Protein AF-A0A2G8KBD5-F1 (afdb_monomer_lite)

Structure (mmCIF, N/CA/C/O backbone):
data_AF-A0A2G8KBD5-F1
#
_entry.id   AF-A0A2G8KBD5-F1
#
loop_
_atom_site.group_PDB
_atom_site.id
_atom_site.type_symbol
_atom_site.label_atom_id
_atom_site.label_alt_id
_atom_site.label_comp_id
_atom_site.label_asym_id
_atom_site.label_entity_id
_atom_site.label_seq_id
_atom_site.pdbx_PDB_ins_code
_atom_site.Cartn_x
_atom_site.Cartn_y
_atom_site.Cartn_z
_atom_site.occupancy
_atom_site.B_iso_or_equiv
_atom_site.auth_seq_id
_atom_site.auth_comp_id
_atom_site.auth_asym_id
_atom_site.auth_atom_id
_atom_site.pdbx_PDB_model_num
ATOM 1 N N . VAL A 1 1 ? -15.879 -22.476 36.793 1.00 57.69 1 VAL A N 1
ATOM 2 C CA . VAL A 1 1 ? -15.251 -21.352 36.050 1.00 57.69 1 VAL A CA 1
ATOM 3 C C . VAL A 1 1 ? -14.208 -20.663 36.939 1.00 57.69 1 VAL A C 1
ATOM 5 O O . VAL A 1 1 ? -14.562 -20.340 38.077 1.00 57.69 1 VAL A O 1
ATOM 8 N N . PRO A 1 2 ? -12.950 -20.487 36.478 1.00 71.94 2 PRO A N 1
ATOM 9 C CA . PRO A 1 2 ? -11.827 -19.969 37.281 1.00 71.94 2 PRO A CA 1
ATOM 10 C C . PRO A 1 2 ? -12.059 -18.546 37.824 1.00 71.94 2 PRO A C 1
ATOM 12 O O . PRO A 1 2 ? -12.741 -17.748 37.183 1.00 71.94 2 PRO A O 1
ATOM 15 N N . SER A 1 3 ? -11.490 -18.212 38.989 1.00 69.31 3 SER A N 1
ATOM 16 C CA . SER A 1 3 ? -11.640 -16.902 39.662 1.00 69.31 3 SER A CA 1
ATOM 17 C C . SER A 1 3 ? -11.109 -15.721 38.839 1.00 69.31 3 SER A C 1
ATOM 19 O O . SER A 1 3 ? -11.691 -14.644 38.879 1.00 69.31 3 SER A O 1
ATOM 21 N N . ILE A 1 4 ? -10.073 -15.952 38.031 1.00 69.31 4 ILE A N 1
ATOM 22 C CA . ILE A 1 4 ? -9.444 -14.962 37.139 1.00 69.31 4 ILE A CA 1
ATOM 23 C C . ILE A 1 4 ? -10.424 -14.443 36.075 1.00 69.31 4 ILE A C 1
ATOM 25 O O . ILE A 1 4 ? -10.420 -13.267 35.735 1.00 69.31 4 ILE A O 1
ATOM 29 N N . VAL A 1 5 ? -11.318 -15.298 35.570 1.00 68.06 5 VAL A N 1
ATOM 30 C CA . VAL A 1 5 ? -12.332 -14.881 34.582 1.00 68.06 5 VAL A CA 1
ATOM 31 C C . VAL A 1 5 ? -13.417 -14.020 35.244 1.00 68.06 5 VAL A C 1
ATOM 33 O O . VAL A 1 5 ? -14.031 -13.188 34.589 1.00 68.06 5 VAL A O 1
ATOM 36 N N . ARG A 1 6 ? -13.627 -14.178 36.559 1.00 68.19 6 ARG A N 1
ATOM 37 C CA . ARG A 1 6 ? -14.595 -13.399 37.347 1.00 68.19 6 ARG A CA 1
ATOM 38 C C . ARG A 1 6 ? -14.105 -11.996 37.713 1.00 68.19 6 ARG A C 1
ATOM 40 O O . ARG A 1 6 ? -14.940 -11.150 38.002 1.00 68.19 6 ARG A O 1
ATOM 47 N N . SER A 1 7 ? -12.793 -11.745 37.710 1.00 80.00 7 SER A N 1
ATOM 48 C CA . SER A 1 7 ? -12.232 -10.413 37.982 1.00 80.00 7 SER A CA 1
ATOM 49 C C . SER A 1 7 ? -12.243 -9.481 36.768 1.00 80.00 7 SER A C 1
ATOM 51 O O . SER A 1 7 ? -11.930 -8.303 36.914 1.00 80.00 7 SER A O 1
ATOM 53 N N . VAL A 1 8 ? -12.582 -9.990 35.579 1.00 85.38 8 VAL A N 1
ATOM 54 C CA . VAL A 1 8 ? -12.664 -9.174 34.364 1.00 85.38 8 VAL A CA 1
ATOM 55 C C . VAL A 1 8 ? -13.982 -8.406 34.364 1.00 85.38 8 VAL A C 1
ATOM 57 O O . VAL A 1 8 ? -15.061 -8.993 34.281 1.00 85.38 8 VAL A O 1
ATOM 60 N N . GLY A 1 9 ? -13.891 -7.081 34.464 1.00 91.31 9 GLY A N 1
ATOM 61 C CA . GLY A 1 9 ? -15.058 -6.203 34.445 1.00 91.31 9 GLY A CA 1
ATOM 62 C C . GLY A 1 9 ? -15.698 -6.094 33.051 1.00 91.31 9 GLY A C 1
ATOM 63 O O . GLY A 1 9 ? -15.024 -6.310 32.042 1.00 91.31 9 GLY A O 1
ATOM 64 N N . PRO A 1 10 ? -16.980 -5.702 32.956 1.00 88.69 10 PRO A N 1
ATOM 65 C CA . PRO A 1 10 ? -17.690 -5.569 31.678 1.00 88.69 10 PRO A CA 1
ATOM 66 C C . PRO A 1 10 ? -17.011 -4.598 30.691 1.00 88.69 10 PRO A C 1
ATOM 68 O O . PRO A 1 10 ? -16.953 -4.887 29.499 1.00 88.69 10 PRO A O 1
ATOM 71 N N . GLU A 1 11 ? -16.419 -3.504 31.178 1.00 93.12 11 GLU A N 1
ATOM 72 C CA . GLU A 1 11 ? -15.644 -2.549 30.362 1.00 93.12 11 GLU A CA 1
ATOM 73 C C . GLU A 1 11 ? -14.383 -3.173 29.742 1.00 93.12 11 GLU A C 1
ATOM 75 O O . GLU A 1 11 ? -14.057 -2.944 28.574 1.00 93.12 11 GLU A O 1
ATOM 80 N N . GLN A 1 12 ? -13.682 -4.024 30.497 1.00 92.88 12 GLN A N 1
ATOM 81 C CA . GLN A 1 12 ? -12.531 -4.764 29.975 1.00 92.88 12 GLN A CA 1
ATOM 82 C C . GLN A 1 12 ? -12.978 -5.763 28.906 1.00 92.88 12 GLN A C 1
ATOM 84 O O . GLN A 1 12 ? -12.350 -5.848 27.853 1.00 92.88 12 GLN A O 1
ATOM 89 N N . VAL A 1 13 ? -14.102 -6.456 29.124 1.00 93.44 13 VAL A N 1
ATOM 90 C CA . VAL A 1 13 ? -14.692 -7.343 28.109 1.00 93.44 13 VAL A CA 1
ATOM 91 C C . VAL A 1 13 ? -15.031 -6.566 26.833 1.00 93.44 13 VAL A C 1
ATOM 93 O O . VAL A 1 13 ? -14.726 -7.040 25.738 1.00 93.44 13 VAL A O 1
ATOM 96 N N . LEU A 1 14 ? -15.625 -5.373 26.944 1.00 95.62 14 LEU A N 1
ATOM 97 C CA . LEU A 1 14 ? -15.930 -4.519 25.792 1.00 95.62 14 LEU A CA 1
ATOM 98 C C . LEU A 1 14 ? -14.658 -4.094 25.048 1.00 95.62 14 LEU A C 1
ATOM 100 O O . LEU A 1 14 ? -14.587 -4.220 23.825 1.00 95.62 14 LEU A O 1
ATOM 104 N N . THR A 1 15 ? -13.632 -3.670 25.783 1.00 95.62 15 THR A N 1
ATOM 105 C CA . THR A 1 15 ? -12.334 -3.279 25.217 1.00 95.62 15 THR A CA 1
ATOM 106 C C . THR A 1 15 ? -11.689 -4.435 24.452 1.00 95.62 15 THR A C 1
ATOM 108 O O . THR A 1 15 ? -11.253 -4.265 23.315 1.00 95.62 15 THR A O 1
ATOM 111 N N . MET A 1 16 ? -11.687 -5.643 25.023 1.00 95.56 16 MET A N 1
ATOM 112 C CA . MET A 1 16 ? -11.145 -6.839 24.365 1.00 95.56 16 MET A CA 1
ATOM 113 C C . MET A 1 16 ? -11.906 -7.190 23.078 1.00 95.56 16 MET A C 1
ATOM 115 O O . MET A 1 16 ? -11.303 -7.619 22.090 1.00 95.56 16 MET A O 1
ATOM 119 N N . ARG A 1 17 ? -13.228 -6.980 23.050 1.00 96.06 17 ARG A N 1
ATOM 120 C CA . ARG A 1 17 ? -14.037 -7.167 21.835 1.00 96.06 17 ARG A CA 1
ATOM 121 C C . ARG A 1 17 ? -13.659 -6.162 20.751 1.00 96.06 17 ARG A C 1
ATOM 123 O O . ARG A 1 17 ? -13.436 -6.574 19.616 1.00 96.06 17 ARG A O 1
ATOM 130 N N . GLN A 1 18 ? -13.528 -4.882 21.096 1.00 97.12 18 GLN A N 1
ATOM 131 C CA . GLN A 1 18 ? -13.097 -3.844 20.152 1.00 97.12 18 GLN A CA 1
ATOM 132 C C . GLN A 1 18 ? -11.690 -4.123 19.613 1.00 97.12 18 GLN A C 1
ATOM 134 O O . GLN A 1 18 ? -11.457 -4.041 18.409 1.00 97.12 18 GLN A O 1
ATOM 139 N N . GLN A 1 19 ? -10.759 -4.531 20.478 1.00 96.62 19 GLN A N 1
ATOM 140 C CA . GLN A 1 19 ? -9.421 -4.948 20.058 1.00 96.62 19 GLN A CA 1
ATOM 141 C C . GLN A 1 19 ? -9.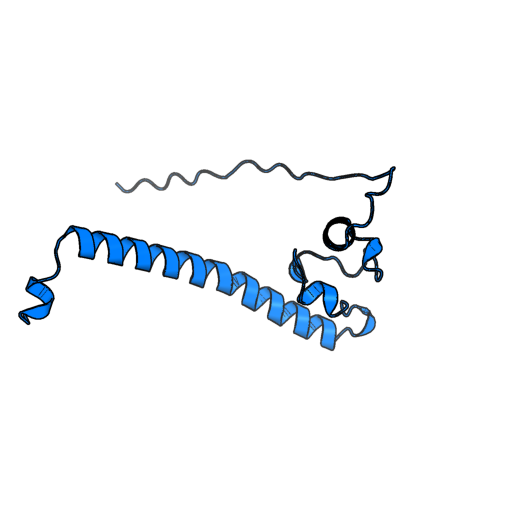487 -6.105 19.060 1.00 96.62 19 GLN A C 1
ATOM 143 O O . GLN A 1 19 ? -8.860 -6.041 18.006 1.00 96.62 19 GLN A O 1
ATOM 148 N N . THR A 1 20 ? -10.291 -7.131 19.348 1.00 96.12 20 THR A N 1
ATOM 149 C CA . THR A 1 20 ? -10.481 -8.274 18.442 1.00 96.12 20 THR A CA 1
ATOM 150 C C . THR A 1 20 ? -11.034 -7.831 17.089 1.00 96.12 20 THR A C 1
ATOM 152 O O . THR A 1 20 ? -10.541 -8.287 16.062 1.00 96.12 20 THR A O 1
ATOM 155 N N . GLN A 1 21 ? -12.001 -6.907 17.064 1.00 95.56 21 GLN A N 1
ATOM 156 C CA . GLN A 1 21 ? -12.533 -6.343 15.820 1.00 95.56 21 GLN A CA 1
ATOM 157 C C . GLN A 1 21 ? -11.455 -5.611 15.016 1.00 95.56 21 GLN A C 1
ATOM 159 O O . GLN A 1 21 ? -11.348 -5.829 13.814 1.00 95.56 21 GLN A O 1
ATOM 164 N N . ILE A 1 22 ? -10.617 -4.801 15.669 1.00 95.50 22 ILE A N 1
ATOM 165 C CA . ILE A 1 22 ? -9.504 -4.106 15.009 1.00 95.50 22 ILE A CA 1
ATOM 166 C C . ILE A 1 22 ? -8.501 -5.108 14.431 1.00 95.50 22 ILE A C 1
ATOM 168 O O . ILE A 1 22 ? -8.049 -4.939 13.300 1.00 95.50 22 ILE A O 1
ATOM 172 N N . TYR A 1 23 ? -8.138 -6.149 15.185 1.00 95.19 23 TYR A N 1
ATOM 173 C CA . TYR A 1 23 ? -7.229 -7.182 14.688 1.00 95.19 23 TYR A CA 1
ATOM 174 C C . TYR A 1 23 ? -7.824 -7.932 13.506 1.00 95.19 23 TYR A C 1
ATOM 176 O O . TYR A 1 23 ? -7.125 -8.144 12.520 1.00 95.19 23 TYR A O 1
ATOM 184 N N . TRP A 1 24 ? -9.104 -8.291 13.589 1.00 92.94 24 TRP A N 1
ATOM 185 C CA . TRP A 1 24 ? -9.825 -8.953 12.512 1.00 92.94 24 TRP A CA 1
ATOM 186 C C . TRP A 1 24 ? -9.830 -8.091 11.247 1.00 92.94 24 TRP A C 1
ATOM 188 O O . TRP A 1 24 ? -9.361 -8.533 10.202 1.00 92.94 24 TRP A O 1
ATOM 198 N N . ASP A 1 25 ? -10.267 -6.836 11.352 1.00 93.50 25 ASP A N 1
ATOM 199 C CA . ASP A 1 25 ? -10.328 -5.902 10.227 1.00 93.50 25 ASP A CA 1
ATOM 200 C C . ASP A 1 25 ? -8.947 -5.679 9.591 1.00 93.50 25 ASP A C 1
ATOM 202 O O . ASP A 1 25 ? -8.772 -5.823 8.380 1.00 93.50 25 ASP A O 1
ATOM 206 N N . ARG A 1 26 ? -7.912 -5.435 10.405 1.00 92.25 26 ARG A N 1
ATOM 207 C CA . ARG A 1 26 ? -6.535 -5.261 9.912 1.00 92.25 26 ARG A CA 1
ATOM 208 C C . ARG A 1 26 ? -5.966 -6.528 9.285 1.00 92.25 26 ARG A C 1
ATOM 210 O O . ARG A 1 26 ? -5.294 -6.442 8.261 1.00 92.25 26 ARG A O 1
ATOM 217 N N . TYR A 1 27 ? -6.213 -7.691 9.881 1.00 92.88 27 TYR A N 1
ATOM 218 C CA . TYR A 1 27 ? -5.725 -8.962 9.358 1.00 92.88 27 TYR A CA 1
ATOM 219 C C . TYR A 1 27 ? -6.371 -9.255 8.005 1.00 92.88 27 TYR A C 1
ATOM 221 O O . TYR A 1 27 ? -5.662 -9.358 7.006 1.00 92.88 27 TYR A O 1
ATOM 229 N N . PHE A 1 28 ? -7.703 -9.293 7.936 1.00 88.62 28 PHE A N 1
ATOM 230 C CA . PHE A 1 28 ? -8.409 -9.635 6.702 1.00 88.62 28 PHE A CA 1
ATOM 231 C C . PHE A 1 28 ? -8.211 -8.589 5.600 1.00 88.62 28 PHE A C 1
ATOM 233 O O . PHE A 1 28 ? -7.983 -8.971 4.454 1.00 88.62 28 PHE A O 1
ATOM 240 N N . SER A 1 29 ? -8.165 -7.292 5.929 1.00 87.06 29 SER A N 1
ATOM 241 C CA . SER A 1 29 ? -7.838 -6.250 4.939 1.00 87.06 29 SER A CA 1
ATOM 242 C C . SER A 1 29 ? -6.395 -6.324 4.421 1.00 87.06 29 SER A C 1
ATOM 244 O O . SER A 1 29 ? -6.086 -5.784 3.355 1.00 87.06 29 SER A O 1
ATOM 246 N N . SER A 1 30 ? -5.486 -6.982 5.149 1.00 91.62 30 SER A N 1
ATOM 247 C CA . SER A 1 30 ? -4.105 -7.194 4.706 1.00 91.62 30 SER A CA 1
ATOM 248 C C . SER A 1 30 ? -3.941 -8.422 3.810 1.00 91.62 30 SER A C 1
ATOM 250 O O . SER A 1 30 ? -3.074 -8.405 2.938 1.00 91.62 30 SER A O 1
ATOM 252 N N . VAL A 1 31 ? -4.777 -9.456 3.968 1.00 94.44 31 VAL A N 1
ATOM 253 C CA . VAL A 1 31 ? -4.661 -10.720 3.217 1.00 94.44 31 VAL A CA 1
ATOM 254 C C . VAL A 1 31 ? -4.757 -10.480 1.712 1.00 94.44 31 VAL A C 1
ATOM 256 O O . VAL A 1 31 ? -3.904 -10.956 0.966 1.00 94.44 31 VAL A O 1
ATOM 259 N N . GLU A 1 32 ? -5.731 -9.684 1.265 1.00 91.38 32 GLU A N 1
ATOM 260 C CA . GLU A 1 32 ? -5.869 -9.311 -0.149 1.00 91.38 32 GLU A CA 1
ATOM 261 C C . GLU A 1 32 ? -4.592 -8.638 -0.678 1.00 91.38 32 GLU A C 1
ATOM 263 O O . GLU A 1 32 ? -4.055 -9.028 -1.715 1.00 91.38 32 GLU A O 1
ATOM 268 N N . LYS A 1 33 ? -4.043 -7.677 0.075 1.00 91.31 33 LYS A N 1
ATOM 269 C CA . LYS A 1 33 ? -2.816 -6.957 -0.299 1.00 91.31 33 LYS A CA 1
ATOM 270 C C . LYS A 1 33 ? -1.605 -7.881 -0.362 1.00 91.31 33 LYS A C 1
ATOM 272 O O . LYS A 1 33 ? -0.788 -7.724 -1.267 1.00 91.31 33 LYS A O 1
ATOM 277 N N . ILE A 1 34 ? -1.483 -8.831 0.569 1.00 94.69 34 ILE A N 1
ATOM 278 C CA . ILE A 1 34 ? -0.404 -9.828 0.580 1.00 94.69 34 ILE A CA 1
ATOM 279 C C . ILE A 1 34 ? -0.496 -10.689 -0.677 1.00 94.69 34 ILE A C 1
ATOM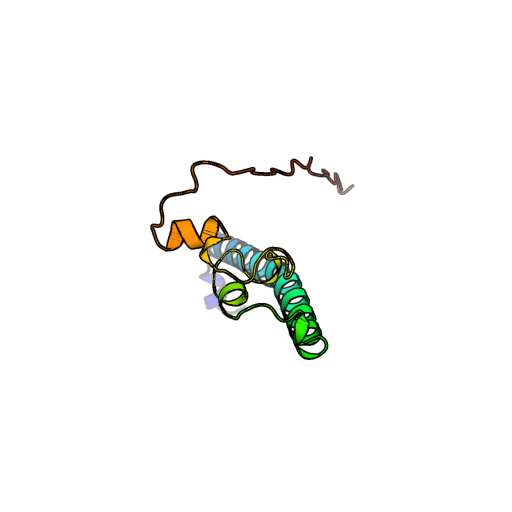 281 O O . ILE A 1 34 ? 0.484 -10.782 -1.410 1.00 94.69 34 ILE A O 1
ATOM 285 N N . ILE A 1 35 ? -1.674 -11.252 -0.965 1.00 96.38 35 ILE A N 1
ATOM 286 C CA . ILE A 1 35 ? -1.893 -12.112 -2.134 1.00 96.38 35 ILE A CA 1
ATOM 287 C C . ILE A 1 35 ? -1.549 -11.360 -3.422 1.00 96.38 35 ILE A C 1
ATOM 289 O O . ILE A 1 35 ? -0.733 -11.840 -4.209 1.00 96.38 35 ILE A O 1
ATOM 293 N N . LEU A 1 36 ? -2.110 -10.163 -3.616 1.00 94.88 36 LEU A N 1
ATOM 294 C CA . LEU A 1 36 ? -1.849 -9.347 -4.803 1.00 94.88 36 LEU A CA 1
ATOM 295 C C . LEU A 1 36 ? -0.364 -8.990 -4.931 1.00 94.88 36 LEU A C 1
ATOM 297 O O . LEU A 1 36 ? 0.201 -9.097 -6.016 1.00 94.88 36 LEU A O 1
ATOM 301 N N . THR A 1 37 ? 0.289 -8.618 -3.826 1.00 93.56 37 THR A N 1
ATOM 302 C CA . THR A 1 37 ? 1.727 -8.307 -3.807 1.00 93.56 37 THR A CA 1
ATOM 303 C C . THR A 1 37 ? 2.556 -9.515 -4.2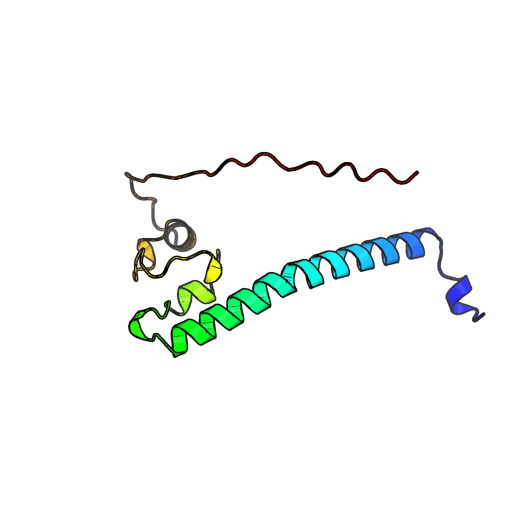22 1.00 93.56 37 THR A C 1
ATOM 305 O O . THR A 1 37 ? 3.439 -9.399 -5.067 1.00 93.56 37 THR A O 1
ATOM 308 N N . THR A 1 38 ? 2.273 -10.689 -3.656 1.00 96.00 38 THR A N 1
ATOM 309 C CA . THR A 1 38 ? 3.004 -11.917 -3.973 1.00 96.00 38 THR A CA 1
ATOM 310 C C . THR A 1 38 ? 2.826 -12.315 -5.435 1.00 96.00 38 THR A C 1
ATOM 312 O O . THR A 1 38 ? 3.817 -12.624 -6.095 1.00 96.00 38 THR A O 1
ATOM 315 N N . LEU A 1 39 ? 1.597 -12.273 -5.959 1.00 96.31 39 LEU A N 1
ATOM 316 C CA . LEU A 1 39 ? 1.325 -12.597 -7.360 1.00 96.31 39 LEU A CA 1
ATOM 317 C C . LEU A 1 39 ? 2.032 -11.633 -8.315 1.00 96.31 39 LEU A C 1
ATOM 319 O O . LEU A 1 39 ? 2.645 -12.079 -9.284 1.00 96.31 39 LEU A O 1
ATOM 323 N N . 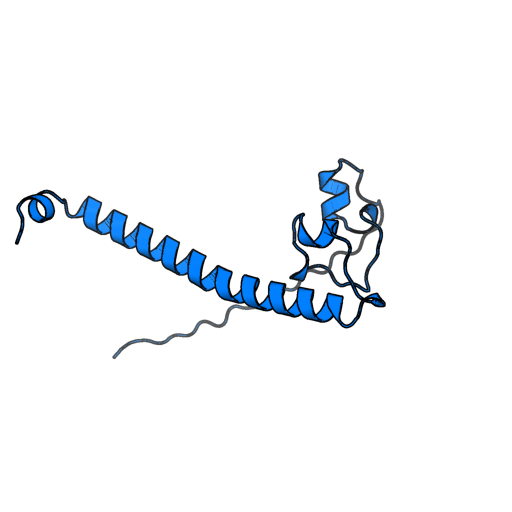GLU A 1 40 ? 2.017 -10.336 -8.017 1.00 93.25 40 GLU A N 1
ATOM 324 C CA . GLU A 1 40 ? 2.696 -9.336 -8.839 1.00 93.25 40 GLU A CA 1
ATOM 325 C C . GLU A 1 40 ? 4.224 -9.516 -8.805 1.00 93.25 40 GLU A C 1
ATOM 327 O O . GLU A 1 40 ? 4.864 -9.476 -9.850 1.00 93.25 40 GLU A O 1
ATOM 332 N N . ILE A 1 41 ? 4.823 -9.816 -7.645 1.00 92.81 41 ILE A N 1
ATOM 333 C CA . ILE A 1 41 ? 6.265 -10.117 -7.548 1.00 92.81 41 ILE A CA 1
ATOM 334 C C . ILE A 1 41 ? 6.627 -11.374 -8.349 1.00 92.81 41 ILE A C 1
ATOM 336 O O . ILE A 1 41 ? 7.671 -11.411 -9.002 1.00 92.81 41 ILE A O 1
ATOM 340 N N . ILE A 1 42 ? 5.793 -12.419 -8.305 1.00 95.25 42 ILE A N 1
ATOM 341 C CA . ILE A 1 42 ? 6.010 -13.631 -9.107 1.00 95.25 42 ILE A CA 1
ATOM 342 C C . ILE A 1 42 ? 5.944 -13.287 -10.597 1.00 95.25 42 ILE A C 1
ATOM 344 O O . ILE A 1 42 ? 6.849 -13.665 -11.341 1.00 95.25 42 ILE A O 1
ATOM 348 N N . LYS A 1 43 ? 4.931 -12.524 -11.023 1.00 92.69 43 LYS A N 1
ATOM 349 C CA . LYS A 1 43 ? 4.793 -12.059 -12.406 1.00 92.69 43 LYS A CA 1
ATOM 350 C C . LYS A 1 43 ? 6.022 -11.268 -12.862 1.00 92.69 43 LYS A C 1
ATOM 352 O O . LYS A 1 43 ? 6.572 -11.572 -13.914 1.00 92.69 43 LYS A O 1
ATOM 357 N N . GLU A 1 44 ? 6.508 -10.326 -12.054 1.00 91.00 44 GLU A N 1
ATOM 358 C CA . GLU A 1 44 ? 7.713 -9.533 -12.349 1.00 91.00 44 GLU A CA 1
ATOM 359 C C . GLU A 1 44 ? 8.975 -10.394 -12.516 1.00 91.00 44 GLU A C 1
ATOM 361 O O . GLU A 1 44 ? 9.870 -10.041 -13.282 1.00 91.00 44 GLU A O 1
ATOM 366 N N . ARG A 1 45 ? 9.060 -11.538 -11.825 1.00 91.69 45 ARG A N 1
ATOM 367 C CA . ARG A 1 45 ? 10.183 -12.481 -11.964 1.00 91.69 45 ARG A CA 1
ATOM 368 C C . ARG A 1 45 ? 10.096 -13.340 -13.223 1.00 91.69 45 ARG A C 1
ATOM 370 O O . ARG A 1 45 ? 11.132 -13.785 -13.707 1.00 91.69 45 ARG A O 1
ATOM 377 N N . VAL A 1 46 ? 8.892 -13.570 -13.743 1.00 94.75 46 VAL A N 1
ATOM 378 C CA . VAL A 1 46 ? 8.674 -14.238 -15.036 1.00 94.75 46 VAL A CA 1
ATOM 379 C C . VAL A 1 46 ? 8.907 -13.252 -16.186 1.00 94.75 46 VAL A C 1
ATOM 381 O O . VAL A 1 46 ? 9.594 -13.568 -17.153 1.00 94.75 46 VAL A O 1
ATOM 384 N N . GLU A 1 47 ? 8.399 -12.027 -16.057 1.00 91.69 47 GLU A N 1
ATOM 385 C CA . GLU A 1 47 ? 8.500 -10.949 -17.043 1.00 91.69 47 GLU A CA 1
ATOM 386 C C . GLU A 1 47 ? 9.523 -9.891 -16.601 1.00 91.69 47 GLU A C 1
ATOM 388 O O . GLU A 1 47 ? 9.172 -8.755 -16.286 1.00 91.69 47 GLU A O 1
ATOM 393 N N . LEU A 1 48 ? 10.813 -10.240 -16.601 1.00 88.31 48 LEU A N 1
ATOM 394 C CA . LEU A 1 48 ? 11.874 -9.371 -16.056 1.00 88.31 48 LEU A CA 1
ATOM 395 C C . LEU A 1 48 ? 11.923 -7.959 -16.669 1.00 88.31 48 LEU A C 1
ATOM 397 O O . LEU A 1 48 ? 12.317 -7.009 -15.996 1.00 88.31 48 LEU A O 1
ATOM 401 N N . HIS A 1 49 ? 11.512 -7.799 -17.930 1.00 86.38 49 HIS A N 1
ATOM 402 C CA . HIS A 1 49 ? 11.444 -6.495 -18.602 1.00 86.38 49 HIS A CA 1
ATOM 403 C C . HIS A 1 49 ? 10.360 -5.566 -18.018 1.00 86.38 49 HIS A C 1
ATOM 405 O O . HIS A 1 49 ? 10.467 -4.348 -18.150 1.00 86.38 49 HIS A O 1
ATOM 411 N N . ASN A 1 50 ? 9.361 -6.130 -17.330 1.00 82.62 50 ASN A N 1
ATOM 412 C CA . ASN A 1 50 ? 8.278 -5.416 -16.650 1.00 82.62 50 ASN A CA 1
ATOM 413 C C . ASN A 1 50 ? 8.524 -5.250 -15.141 1.00 82.62 50 ASN A C 1
ATOM 415 O O . ASN A 1 50 ? 7.682 -4.678 -14.446 1.00 82.62 50 ASN A O 1
ATOM 419 N N . ALA A 1 51 ? 9.657 -5.732 -14.618 1.00 87.00 51 ALA A N 1
ATOM 420 C CA . ALA A 1 51 ? 9.950 -5.681 -13.192 1.00 87.00 51 ALA A CA 1
ATOM 421 C C . ALA A 1 51 ? 10.044 -4.235 -12.679 1.00 87.00 51 ALA A C 1
ATOM 423 O O . ALA A 1 51 ? 10.822 -3.413 -13.182 1.00 87.00 51 ALA A O 1
ATOM 424 N N . LYS A 1 52 ? 9.270 -3.922 -11.632 1.00 86.81 52 LYS A N 1
ATOM 425 C CA . LYS A 1 52 ? 9.331 -2.616 -10.974 1.00 86.81 52 LYS A CA 1
ATOM 426 C C . LYS A 1 52 ? 10.654 -2.467 -10.228 1.00 86.81 52 LYS A C 1
ATOM 428 O O . LYS A 1 52 ? 11.274 -3.422 -9.760 1.00 86.81 52 LYS A O 1
ATOM 433 N N . LYS A 1 53 ? 11.094 -1.221 -10.066 1.00 86.00 53 LYS A N 1
ATOM 434 C CA . LYS A 1 53 ? 12.259 -0.907 -9.233 1.00 86.00 53 LYS A CA 1
ATOM 435 C C . LYS A 1 53 ? 11.922 -1.128 -7.756 1.00 86.00 53 LYS A C 1
ATOM 437 O O . LYS A 1 53 ? 10.820 -0.821 -7.315 1.00 86.00 53 LYS A O 1
ATOM 442 N N . MET A 1 54 ? 12.910 -1.550 -6.966 1.00 84.56 54 MET A N 1
ATOM 443 C CA . MET A 1 54 ? 12.751 -1.826 -5.528 1.00 84.56 54 MET A CA 1
ATOM 444 C C . MET A 1 54 ? 12.157 -0.649 -4.733 1.00 84.56 54 MET A C 1
ATOM 446 O O . MET A 1 54 ? 11.427 -0.862 -3.768 1.00 84.56 54 MET A O 1
ATOM 450 N N . PHE A 1 55 ? 12.416 0.599 -5.146 1.00 84.12 55 PHE A N 1
ATOM 451 C CA . PHE A 1 55 ? 11.833 1.763 -4.474 1.00 84.12 55 PHE A CA 1
ATOM 452 C C . PHE A 1 55 ? 10.301 1.787 -4.551 1.00 84.12 55 PHE A C 1
ATOM 454 O O . PHE A 1 55 ? 9.682 2.241 -3.596 1.00 84.12 55 PHE A O 1
ATOM 461 N N . ALA A 1 56 ? 9.703 1.266 -5.631 1.00 88.06 56 ALA A N 1
ATOM 462 C CA . ALA A 1 56 ? 8.254 1.195 -5.797 1.00 88.06 56 ALA A CA 1
ATOM 463 C C . ALA A 1 56 ? 7.617 0.245 -4.774 1.00 88.06 56 ALA A C 1
ATOM 465 O O . ALA A 1 56 ? 6.522 0.505 -4.294 1.00 88.06 56 ALA A O 1
ATOM 466 N N . TRP A 1 57 ? 8.322 -0.826 -4.400 1.00 89.81 57 TRP A N 1
ATOM 467 C CA . TRP A 1 57 ? 7.855 -1.798 -3.411 1.00 89.81 57 TRP A CA 1
ATOM 468 C C . TRP A 1 57 ? 8.026 -1.323 -1.961 1.00 89.81 57 TRP A C 1
ATOM 470 O O . TRP A 1 57 ? 7.187 -1.638 -1.123 1.00 89.81 57 TRP A O 1
ATOM 480 N N . ASN A 1 58 ? 9.071 -0.542 -1.673 1.00 89.50 58 ASN A N 1
ATOM 481 C CA . ASN A 1 58 ? 9.465 -0.201 -0.298 1.00 89.50 58 ASN A CA 1
ATOM 482 C C . ASN A 1 58 ? 9.040 1.191 0.181 1.00 89.50 58 ASN A C 1
ATOM 484 O O . ASN A 1 58 ? 9.326 1.547 1.321 1.00 89.50 58 ASN A O 1
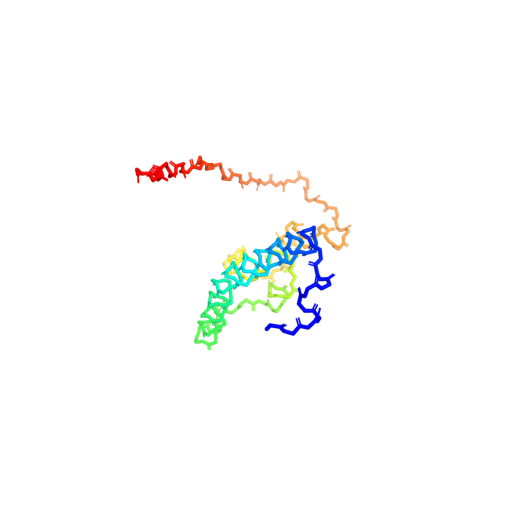ATOM 488 N N . HIS A 1 59 ? 8.395 1.988 -0.667 1.00 86.12 59 HIS A N 1
ATOM 489 C CA . HIS A 1 59 ? 7.940 3.326 -0.301 1.00 86.12 59 HIS A CA 1
ATOM 490 C C . HIS A 1 59 ? 6.458 3.503 -0.650 1.00 86.12 59 HIS A C 1
ATOM 492 O O . HIS A 1 59 ? 5.997 2.944 -1.651 1.00 86.12 59 HIS A O 1
ATOM 498 N N . PRO A 1 60 ? 5.701 4.295 0.135 1.00 85.56 60 PRO A N 1
ATOM 499 C CA . PRO A 1 60 ? 4.329 4.653 -0.206 1.00 85.56 60 PRO A CA 1
ATOM 500 C C . PRO A 1 60 ? 4.238 5.260 -1.617 1.00 85.56 60 PRO A C 1
ATOM 502 O O . PRO A 1 60 ? 5.138 6.002 -2.011 1.00 85.56 60 PRO A O 1
ATOM 505 N N . PRO A 1 61 ? 3.166 4.981 -2.379 1.00 87.31 61 PRO A N 1
ATOM 506 C CA . PRO A 1 61 ? 1.957 4.245 -2.003 1.00 87.31 61 PRO A CA 1
ATOM 507 C C . PRO A 1 61 ? 2.093 2.708 -2.082 1.00 87.31 61 PRO A C 1
ATOM 509 O O . PRO A 1 61 ? 1.148 2.000 -1.743 1.00 87.31 61 PRO A O 1
ATOM 512 N N . GLY A 1 62 ? 3.260 2.186 -2.475 1.00 88.31 62 GLY A N 1
ATOM 513 C CA . GLY A 1 62 ? 3.542 0.755 -2.617 1.00 88.31 62 GLY A CA 1
ATOM 514 C C . GLY A 1 62 ? 3.407 0.242 -4.054 1.00 88.31 62 GLY A C 1
ATOM 515 O O . GLY A 1 62 ? 2.749 0.846 -4.902 1.00 88.31 62 GLY A O 1
ATOM 516 N N . GLY A 1 63 ? 4.031 -0.907 -4.330 1.00 89.38 63 GLY A N 1
ATOM 517 C CA . GLY A 1 63 ? 4.242 -1.396 -5.698 1.00 89.38 63 GLY A CA 1
ATOM 518 C C . GLY A 1 63 ? 2.968 -1.804 -6.436 1.00 89.38 63 GLY A C 1
ATOM 519 O O . GLY A 1 63 ? 2.940 -1.756 -7.661 1.00 89.38 63 GLY A O 1
ATOM 520 N N . LEU A 1 64 ? 1.891 -2.127 -5.712 1.00 90.94 64 LEU A N 1
ATOM 521 C CA . LEU A 1 64 ? 0.581 -2.436 -6.300 1.00 90.94 64 LEU A CA 1
ATOM 522 C C . LEU A 1 64 ? -0.113 -1.219 -6.923 1.00 90.94 64 LEU A C 1
ATOM 524 O O . LEU A 1 64 ? -0.961 -1.377 -7.795 1.00 90.94 64 LEU A O 1
ATOM 528 N N . LEU A 1 65 ? 0.228 -0.011 -6.472 1.00 87.94 65 LEU A N 1
ATOM 529 C CA . LEU A 1 65 ? -0.398 1.235 -6.921 1.00 87.94 65 LEU A CA 1
ATOM 530 C C . LEU A 1 65 ? 0.449 1.972 -7.968 1.00 87.94 65 LEU A C 1
ATOM 532 O O . LEU A 1 65 ? 0.047 3.021 -8.467 1.00 87.94 65 LEU A O 1
ATOM 536 N N . ILE A 1 66 ? 1.619 1.426 -8.312 1.00 85.88 66 ILE A N 1
ATOM 537 C CA . ILE A 1 66 ? 2.560 2.012 -9.265 1.00 85.88 66 ILE A CA 1
ATOM 538 C C . ILE A 1 66 ? 2.531 1.191 -10.549 1.00 85.88 66 ILE A C 1
ATOM 540 O O . ILE A 1 66 ? 2.925 0.028 -10.565 1.00 85.88 66 ILE A O 1
ATOM 544 N N . HIS A 1 67 ? 2.098 1.805 -11.648 1.00 81.69 67 HIS A N 1
ATOM 545 C CA . HIS A 1 67 ? 2.082 1.125 -12.936 1.00 81.69 67 HIS A CA 1
ATOM 546 C C . HIS A 1 67 ? 3.503 1.051 -13.537 1.00 81.69 67 HIS A C 1
ATOM 548 O O . HIS A 1 67 ? 4.148 2.099 -13.656 1.00 81.69 67 HIS A O 1
ATOM 554 N N . PRO A 1 68 ? 3.994 -0.132 -13.967 1.00 72.50 68 PRO A N 1
ATOM 555 C CA . PRO A 1 68 ? 5.344 -0.280 -14.524 1.00 72.50 68 PRO A CA 1
ATOM 556 C C . PRO A 1 68 ? 5.610 0.611 -15.742 1.00 72.50 68 PRO A C 1
ATOM 558 O O . PRO A 1 68 ? 6.730 1.070 -15.934 1.00 72.50 68 PRO A O 1
ATOM 561 N N . SER A 1 69 ? 4.580 0.883 -16.553 1.00 77.81 69 SER A N 1
ATOM 562 C CA . SER A 1 69 ? 4.728 1.652 -17.796 1.00 77.81 69 SER A CA 1
ATOM 563 C C . SER A 1 69 ? 4.768 3.171 -17.609 1.00 77.81 69 SER A C 1
ATOM 565 O O . SER A 1 69 ? 4.883 3.883 -18.601 1.00 77.81 69 SER A O 1
ATOM 567 N N . PHE A 1 70 ? 4.589 3.689 -16.388 1.00 82.44 70 PHE A N 1
ATOM 568 C CA . PHE A 1 70 ? 4.519 5.137 -16.182 1.00 82.44 70 PHE A CA 1
ATOM 569 C C . PHE A 1 70 ? 5.902 5.791 -16.278 1.00 82.44 70 PHE A C 1
ATOM 571 O O . PHE A 1 70 ? 6.113 6.686 -17.090 1.00 82.44 70 PHE A O 1
ATOM 578 N N . SER A 1 71 ? 6.849 5.360 -15.442 1.00 83.25 71 SER A N 1
ATOM 579 C CA . SER A 1 71 ? 8.224 5.864 -15.450 1.00 83.25 71 SER A CA 1
ATOM 580 C C . SER A 1 71 ? 9.138 4.984 -14.603 1.00 83.25 71 SER A C 1
ATOM 582 O O . SER A 1 71 ? 8.721 4.425 -13.588 1.00 83.25 71 SER A O 1
ATOM 584 N N . TYR A 1 72 ? 10.415 4.924 -14.977 1.00 79.12 72 TYR A N 1
ATOM 585 C CA . TYR A 1 72 ? 11.471 4.279 -14.191 1.00 79.12 72 TYR A CA 1
ATOM 586 C C . TYR A 1 72 ? 12.194 5.247 -13.240 1.00 79.12 72 TYR A C 1
ATOM 588 O O . TYR A 1 72 ? 12.999 4.809 -12.414 1.00 79.12 72 TYR A O 1
ATOM 596 N N . HIS A 1 73 ? 11.924 6.553 -13.342 1.00 81.19 73 HIS A N 1
ATOM 597 C CA . HIS A 1 73 ? 12.576 7.593 -12.548 1.00 81.19 73 HIS A CA 1
ATOM 598 C C . HIS A 1 73 ? 11.730 7.987 -11.342 1.00 81.19 73 HIS A C 1
ATOM 600 O O . HIS A 1 73 ? 10.565 8.350 -11.480 1.00 81.19 73 HIS A O 1
ATOM 606 N N . ARG A 1 74 ? 12.345 7.996 -10.155 1.00 79.62 74 ARG A N 1
ATOM 607 C CA . ARG A 1 74 ? 11.684 8.362 -8.894 1.00 79.62 74 ARG A CA 1
ATOM 608 C C . ARG A 1 74 ? 11.046 9.761 -8.945 1.00 79.62 74 ARG A C 1
ATOM 610 O O . ARG A 1 74 ? 9.897 9.906 -8.548 1.00 79.62 74 ARG A O 1
ATOM 617 N N . ALA A 1 75 ? 11.742 10.746 -9.518 1.00 80.38 75 ALA A N 1
ATOM 618 C CA . ALA A 1 75 ? 11.271 12.130 -9.638 1.00 80.38 75 ALA A CA 1
ATOM 619 C C . ALA A 1 75 ? 10.029 12.309 -10.534 1.00 80.38 75 ALA A C 1
ATOM 621 O O . ALA A 1 75 ? 9.355 13.330 -10.447 1.00 80.38 75 ALA A O 1
ATOM 622 N N . ALA A 1 76 ? 9.700 11.326 -11.381 1.00 81.44 76 ALA A N 1
ATOM 623 C CA . ALA A 1 76 ? 8.486 11.377 -12.196 1.00 81.44 76 ALA A CA 1
ATOM 624 C C . ALA A 1 76 ? 7.212 11.149 -11.366 1.00 81.44 76 ALA A C 1
ATOM 626 O O . ALA A 1 76 ? 6.115 11.470 -11.815 1.00 81.44 76 ALA A O 1
ATOM 627 N N . PHE A 1 77 ? 7.347 10.591 -10.162 1.00 82.38 77 PHE A N 1
ATOM 628 C CA . PHE A 1 77 ? 6.234 10.330 -9.266 1.00 82.38 77 PHE A CA 1
ATOM 629 C C . PHE A 1 77 ? 6.104 11.468 -8.240 1.00 82.38 77 PHE A C 1
ATOM 631 O O . PHE A 1 77 ? 7.010 11.647 -7.418 1.00 82.38 77 PHE A O 1
ATOM 638 N N . PRO A 1 78 ? 4.973 12.200 -8.210 1.00 80.69 78 PRO A N 1
ATOM 639 C CA . PRO A 1 78 ? 4.795 13.347 -7.317 1.00 80.69 78 PRO A CA 1
ATOM 640 C C . PRO A 1 78 ? 4.983 12.997 -5.837 1.00 80.69 78 PRO A C 1
ATOM 642 O O . PRO A 1 78 ? 5.582 13.757 -5.086 1.00 80.69 78 PRO A O 1
ATOM 645 N N . PHE A 1 79 ? 4.521 11.817 -5.420 1.00 82.25 79 PHE A N 1
ATOM 646 C CA . PHE A 1 79 ? 4.624 11.357 -4.034 1.00 82.25 79 PHE A CA 1
ATOM 647 C C . PHE A 1 79 ? 6.064 11.070 -3.588 1.00 82.25 79 PHE A C 1
ATOM 649 O O . PHE A 1 79 ? 6.369 11.251 -2.412 1.00 82.25 79 PHE A O 1
ATOM 656 N N . PHE A 1 80 ? 6.963 10.675 -4.499 1.00 84.44 80 PHE A N 1
ATOM 657 C CA . PHE A 1 80 ? 8.378 10.519 -4.157 1.00 84.44 80 PHE A CA 1
ATOM 658 C C . PHE A 1 80 ? 9.112 11.857 -4.159 1.00 84.44 80 PHE A C 1
ATOM 660 O O . PHE A 1 80 ? 9.852 12.130 -3.221 1.00 84.44 80 PHE A O 1
ATOM 667 N N . ALA A 1 81 ? 8.856 12.709 -5.155 1.00 81.50 81 ALA A N 1
ATOM 668 C CA . ALA A 1 81 ? 9.448 14.044 -5.221 1.00 81.50 81 ALA A CA 1
ATOM 669 C C . ALA A 1 81 ? 9.121 14.877 -3.965 1.00 81.50 81 ALA A C 1
ATOM 671 O O . ALA A 1 81 ? 10.014 15.478 -3.372 1.00 81.50 81 ALA A O 1
ATOM 672 N N . LEU A 1 82 ? 7.865 14.834 -3.503 1.00 78.94 82 LEU A N 1
ATOM 673 C CA . LEU A 1 82 ? 7.436 15.514 -2.277 1.00 78.94 82 LEU A CA 1
ATOM 674 C C . LEU A 1 82 ? 8.121 14.963 -1.019 1.00 78.94 82 LEU A C 1
ATOM 676 O O . LEU A 1 82 ? 8.482 15.738 -0.138 1.00 78.94 82 LEU A O 1
ATOM 680 N N . HIS A 1 83 ? 8.325 13.645 -0.927 1.00 79.25 83 HIS A N 1
ATOM 681 C CA . HIS A 1 83 ? 9.027 13.039 0.210 1.00 79.25 83 HIS A CA 1
ATOM 682 C C . HIS A 1 83 ? 10.507 13.450 0.271 1.00 79.25 83 HIS A C 1
ATOM 684 O O . HIS A 1 83 ? 11.075 13.562 1.352 1.00 79.25 83 HIS A O 1
ATOM 690 N N . GLU A 1 84 ? 11.119 13.711 -0.885 1.00 80.94 84 GLU A N 1
ATOM 691 C CA . GLU A 1 84 ? 12.514 14.147 -1.016 1.00 80.94 84 GLU A CA 1
ATOM 692 C C . GLU A 1 84 ? 12.691 15.672 -0.909 1.00 80.94 84 GLU A C 1
ATOM 694 O O . GLU A 1 84 ? 13.807 16.173 -1.036 1.00 80.94 84 GLU A O 1
ATOM 699 N N . GLY A 1 85 ? 11.610 16.424 -0.670 1.00 81.44 85 GLY A N 1
ATOM 700 C CA . GLY A 1 85 ? 11.646 17.886 -0.574 1.00 81.44 85 GLY A CA 1
ATOM 701 C C . GLY A 1 85 ? 11.871 18.593 -1.914 1.00 81.44 85 GLY A C 1
ATOM 702 O O . GLY A 1 85 ? 12.192 19.781 -1.932 1.00 81.44 85 GLY A O 1
ATOM 703 N N . ALA A 1 86 ? 11.707 17.888 -3.036 1.00 81.62 86 ALA A N 1
ATOM 704 C CA . ALA A 1 86 ? 11.776 18.504 -4.350 1.00 81.62 86 ALA A CA 1
ATOM 705 C C . ALA A 1 86 ? 10.536 19.390 -4.577 1.00 81.62 86 ALA A C 1
ATOM 707 O O . ALA A 1 86 ? 9.417 18.984 -4.236 1.00 81.62 86 ALA A O 1
ATOM 708 N N . PRO A 1 87 ? 10.701 20.591 -5.164 1.00 77.06 87 PRO A N 1
ATOM 709 C CA . PRO A 1 87 ? 9.563 21.434 -5.485 1.00 77.06 87 PRO A CA 1
ATOM 710 C C . PRO A 1 87 ? 8.660 20.713 -6.499 1.00 77.06 87 PRO A C 1
ATOM 712 O O . PRO A 1 87 ? 9.166 20.062 -7.421 1.00 77.06 87 PRO A O 1
ATOM 715 N N . PRO A 1 88 ? 7.327 20.803 -6.353 1.00 73.94 88 PRO A N 1
ATOM 716 C CA . PRO A 1 88 ? 6.421 20.241 -7.340 1.00 73.94 88 PRO A CA 1
ATOM 717 C C . PRO A 1 88 ? 6.652 20.913 -8.698 1.00 73.94 88 PRO A C 1
ATOM 719 O O . PRO A 1 88 ? 6.944 22.106 -8.775 1.00 73.94 88 PRO A O 1
ATOM 722 N N . SER A 1 89 ? 6.499 20.143 -9.778 1.00 74.19 89 SER A N 1
ATOM 723 C CA . SER A 1 89 ? 6.478 20.700 -11.134 1.00 74.19 89 SER A CA 1
ATOM 724 C C . SER A 1 89 ? 5.414 21.798 -11.232 1.00 74.19 89 SER A C 1
ATOM 726 O O . SER A 1 89 ? 4.282 21.595 -10.792 1.00 74.19 89 SER A O 1
ATOM 728 N N . GLU A 1 90 ? 5.740 22.921 -11.881 1.00 79.12 90 GLU A N 1
ATOM 729 C CA . GLU A 1 90 ? 4.775 23.995 -12.173 1.00 79.12 90 GLU A CA 1
ATOM 730 C C . GLU A 1 90 ? 3.604 23.517 -13.050 1.00 79.12 90 GLU A C 1
ATOM 732 O O . GLU A 1 90 ? 2.559 24.160 -13.115 1.00 79.12 90 GLU A O 1
ATOM 737 N N . LYS A 1 91 ? 3.769 22.379 -13.737 1.00 81.12 91 LYS A N 1
ATOM 738 C CA . LYS A 1 91 ? 2.761 21.777 -14.614 1.00 81.12 91 LYS A CA 1
ATOM 739 C C . LYS A 1 91 ? 2.518 20.331 -14.201 1.00 81.12 91 LYS A C 1
ATOM 741 O O . LYS A 1 91 ? 3.420 19.499 -14.311 1.00 81.12 91 LYS A O 1
ATOM 746 N N . PHE A 1 92 ? 1.300 20.022 -13.764 1.00 73.75 92 PHE A N 1
ATOM 747 C CA . PHE A 1 92 ? 0.859 18.652 -13.514 1.00 73.75 92 PHE A CA 1
ATOM 748 C C . PHE A 1 92 ? -0.630 18.483 -13.830 1.00 73.75 92 PHE A C 1
ATOM 750 O O . PHE A 1 92 ? -1.395 19.446 -13.862 1.00 73.75 92 PHE A O 1
ATOM 757 N N . THR A 1 93 ? -1.042 17.236 -14.046 1.00 78.44 93 THR A N 1
ATOM 758 C CA . THR A 1 93 ? -2.448 16.852 -14.198 1.00 78.44 93 THR A CA 1
ATOM 759 C C . THR A 1 93 ? -2.758 15.782 -13.163 1.00 78.44 93 THR A C 1
ATOM 761 O O . THR A 1 93 ? -2.158 14.709 -13.183 1.00 78.44 93 THR A O 1
ATOM 764 N N . ALA A 1 94 ? -3.671 16.080 -12.240 1.00 79.56 94 ALA A N 1
ATOM 765 C CA . ALA A 1 94 ? -4.161 15.119 -11.259 1.00 79.56 94 ALA A CA 1
ATOM 766 C C . ALA A 1 94 ? -5.519 14.570 -11.706 1.00 79.56 94 ALA A C 1
ATOM 768 O O . ALA A 1 94 ? -6.412 15.332 -12.072 1.00 79.56 94 ALA A O 1
ATOM 769 N N . VAL A 1 95 ? -5.677 13.247 -11.651 1.00 79.00 95 VAL A N 1
ATOM 770 C CA . VAL A 1 95 ? -6.948 12.568 -11.924 1.00 79.00 95 VAL A CA 1
ATOM 771 C C . VAL A 1 95 ? -7.490 12.034 -10.605 1.00 79.00 95 VAL A C 1
ATOM 773 O O . VAL A 1 95 ? -6.836 11.229 -9.946 1.00 79.00 95 VAL A O 1
ATOM 776 N N . ILE A 1 96 ? -8.683 12.484 -10.217 1.00 81.19 96 ILE A N 1
ATOM 777 C CA . ILE A 1 96 ? -9.368 12.036 -9.001 1.00 81.19 96 ILE A CA 1
ATOM 778 C C . ILE A 1 96 ? -10.569 11.194 -9.422 1.00 81.19 96 ILE A C 1
ATOM 780 O O . ILE A 1 96 ? -11.481 11.690 -10.082 1.00 81.19 96 ILE A O 1
ATOM 784 N N . LEU A 1 97 ? -10.576 9.915 -9.042 1.00 81.56 97 LEU A N 1
ATOM 785 C CA . LEU A 1 97 ? -11.708 9.028 -9.290 1.00 81.56 97 LEU A CA 1
ATOM 786 C C . LEU A 1 97 ? -12.714 9.136 -8.137 1.00 81.56 97 LEU A C 1
ATOM 788 O O . LEU A 1 97 ? -12.439 8.674 -7.032 1.00 81.56 97 LEU A O 1
ATOM 792 N N . ALA A 1 98 ? -13.890 9.701 -8.402 1.00 87.88 98 ALA A N 1
ATOM 793 C CA . ALA A 1 98 ? -15.007 9.687 -7.462 1.00 87.88 98 ALA A CA 1
ATOM 794 C C . ALA A 1 98 ? -15.866 8.428 -7.673 1.00 87.88 98 ALA A C 1
ATOM 796 O O . ALA A 1 98 ? -16.255 8.120 -8.800 1.00 87.88 98 ALA A O 1
ATOM 797 N N . ARG A 1 99 ? -16.164 7.693 -6.593 1.00 82.38 99 ARG A N 1
ATOM 798 C CA . ARG A 1 99 ? -17.084 6.541 -6.594 1.00 82.38 99 ARG A CA 1
ATOM 799 C C . ARG A 1 99 ? -18.158 6.731 -5.526 1.00 82.38 99 ARG A C 1
ATOM 801 O O . ARG A 1 99 ? -17.846 7.146 -4.414 1.00 82.38 99 ARG A O 1
ATOM 808 N N . THR A 1 100 ? -19.402 6.393 -5.846 1.00 80.19 100 THR A N 1
ATOM 809 C CA . THR A 1 100 ? -20.506 6.300 -4.880 1.00 80.19 100 THR A CA 1
ATOM 810 C C . THR A 1 100 ? -20.449 4.951 -4.150 1.00 80.19 100 THR A C 1
ATOM 812 O O . THR A 1 100 ? -20.313 3.920 -4.813 1.00 80.19 100 THR A O 1
ATOM 815 N N . PRO A 1 101 ? -20.530 4.907 -2.806 1.00 75.75 101 PRO A N 1
ATOM 816 C CA . PRO A 1 101 ? -20.547 3.643 -2.075 1.00 75.75 101 PRO A CA 1
ATOM 817 C C . PRO A 1 101 ? -21.862 2.889 -2.313 1.00 75.75 101 PRO A C 1
ATOM 819 O O . PRO A 1 101 ? -22.942 3.479 -2.299 1.00 75.75 101 PRO A O 1
ATOM 822 N N . ILE A 1 102 ? -21.772 1.570 -2.505 1.00 67.88 102 ILE A N 1
ATOM 823 C CA . ILE A 1 102 ? -22.941 0.686 -2.569 1.00 67.88 102 ILE A CA 1
ATOM 824 C C . ILE A 1 102 ? -23.371 0.399 -1.129 1.00 67.88 102 ILE A C 1
ATOM 826 O O . ILE A 1 102 ? -22.672 -0.295 -0.393 1.00 67.88 102 ILE A O 1
ATOM 830 N N . ILE A 1 103 ? -24.512 0.945 -0.711 1.00 66.81 103 ILE A N 1
ATOM 831 C CA . ILE A 1 103 ? -25.103 0.648 0.597 1.00 66.81 103 ILE A CA 1
ATOM 832 C C . ILE A 1 103 ? -25.855 -0.683 0.469 1.00 66.81 103 ILE A C 1
ATOM 834 O O . ILE A 1 103 ? -26.961 -0.729 -0.063 1.00 66.81 103 ILE A O 1
ATOM 838 N N . SER A 1 104 ? -25.248 -1.777 0.934 1.00 57.16 104 SER A N 1
ATOM 839 C CA . SER A 1 104 ? -25.936 -3.065 1.075 1.00 57.16 104 SER A CA 1
ATOM 840 C C . SER A 1 104 ? -26.790 -3.041 2.341 1.00 57.16 104 SER A C 1
ATOM 842 O O . SER A 1 104 ? -26.285 -3.261 3.441 1.00 57.16 104 SER A O 1
ATOM 844 N N . ILE A 1 105 ? -28.086 -2.763 2.200 1.00 53.75 105 ILE A N 1
ATOM 845 C CA . ILE A 1 105 ? -29.055 -2.913 3.291 1.00 53.75 105 ILE A CA 1
ATOM 846 C C . ILE A 1 105 ? -29.427 -4.398 3.374 1.00 53.75 105 ILE A C 1
ATOM 848 O O . ILE A 1 105 ? -30.427 -4.833 2.814 1.00 53.75 105 ILE A O 1
ATOM 852 N N . SER A 1 106 ? -28.608 -5.198 4.054 1.00 54.34 106 SER A N 1
ATOM 853 C CA . SER A 1 106 ? -29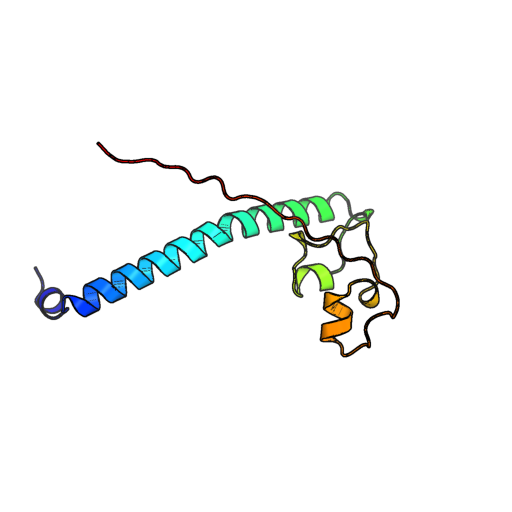.051 -6.499 4.560 1.00 54.34 106 SER A CA 1
ATOM 854 C C . SER A 1 106 ? -29.607 -6.288 5.968 1.00 54.34 106 SER A C 1
ATOM 856 O O . SER A 1 106 ? -28.852 -6.255 6.940 1.00 54.34 106 SER A O 1
ATOM 858 N N . ALA A 1 107 ? -30.918 -6.080 6.073 1.00 42.22 107 ALA A N 1
ATOM 859 C CA . ALA A 1 107 ? -31.622 -6.129 7.351 1.00 42.22 107 ALA A CA 1
ATOM 860 C C . ALA A 1 107 ? -31.861 -7.600 7.744 1.00 42.22 107 ALA A C 1
ATOM 862 O O . ALA A 1 107 ? -32.241 -8.384 6.871 1.00 42.22 107 ALA A O 1
ATOM 863 N N . PRO A 1 108 ? -31.669 -8.001 9.013 1.00 56.12 108 PRO A N 1
ATOM 864 C CA . PRO A 1 108 ? -32.188 -9.269 9.494 1.00 56.12 108 PRO A CA 1
ATOM 865 C C . PRO A 1 108 ? -33.669 -9.091 9.854 1.00 56.12 108 PRO A C 1
ATOM 867 O O . PRO A 1 108 ? -34.031 -8.163 10.579 1.00 56.12 108 PRO A O 1
ATOM 870 N N . SER A 1 109 ? -34.514 -9.964 9.313 1.00 41.47 109 SER A N 1
ATOM 871 C CA . SER A 1 109 ? -35.838 -10.280 9.865 1.00 41.47 109 SER A CA 1
ATOM 872 C C . SER A 1 109 ? -35.726 -11.195 11.077 1.00 41.47 109 SER A C 1
ATOM 874 O O . SER A 1 109 ? -34.800 -12.040 11.069 1.00 41.47 109 SER A O 1
#

Organism: Stichopus japonicus (NCBI:txid307972)

Radius of gyration: 22.27 Å; chains: 1; bounding box: 49×45×58 Å

pLDDT: mean 83.59, std 11.39, range [41.47, 97.12]

Foldseek 3Di:
DDVVVVPQDPVNVVVVVVVVVVCVCVVVVVVVVVVLVVVVCVVCVVVVVQNADPCQQVDPPHVSVDGSPQDNDQCSDQVSCVVVVHDDDPDDDDDDDDDDDDDPPPDDD

Secondary structure (DSSP, 8-state):
--HHHHT--HHHHHHHHHHHHHHHHHHHHHHHHHHHHHHHHHHHHHSGGGPPPHHHHHSTT-GGGS-TTT-S-GGGSHHHHHHTTPPPPSS------------------

Sequence (109 aa):
VPSIVRSVGPEQVLTMRQQTQIYWDRYFSSVEKIILTTLEIIKERVELHNAKKMFAWNHPPGGLLIHPSFSYHRAAFPFFALHEGAPPSEKFTAVILARTPIISISAPS